Protein AF-A0A924NJG3-F1 (afdb_monomer)

Secondary structure (DSSP, 8-state):
-HHHHHHSPTT-HHHHHHHHHHHHHHHHHHHHHHHTTTTSSS-HHHHHHHHHHHHHHHHHH--TTS-S-HHHHHHHHHHHHHHHHHHHTT------HHHHHHHHHHHHHHHHHHHHHSSPPPHHHHHHHHT--HHHHHHHHHHT-S-------------S--------------

Radius of gyration: 24.08 Å; Cα contacts (8 Å, |Δi|>4): 112; chains: 1; bounding box: 68×38×59 Å

pLDDT: mean 77.52, std 19.98, range [31.94, 98.12]

Sequence (174 aa):
MFVELNDLPEGDPRRARLRDELVEIHLPLVEYLARRFRNRGEPLDDLVQVATVGLIKSVDRFDLERAVEFSTYATPTIVGEIKRHFRDKGWAIRVPRRLQELKLSLTKATSALTQKNGRTTTVAELAQHLGLTEEEILEAMESANPYSAVTLDAPDGGDDDSPAVADSLGMVDD

Mean predicted aligned error: 15.45 Å

Solvent-accessible surface area (backbone atoms only — not comparable to full-atom values): 10677 Å² total; per-residue (Å²): 102,73,68,56,53,67,74,48,62,91,86,45,76,62,48,58,55,53,50,51,52,55,48,59,74,45,43,64,59,30,48,58,58,32,60,78,54,52,90,70,87,55,60,60,70,59,38,30,53,41,16,43,54,18,43,51,56,30,68,78,64,64,57,80,87,51,92,63,58,66,68,71,66,25,48,64,45,18,54,45,37,42,55,46,51,44,48,74,72,69,46,66,80,69,67,53,66,70,53,51,55,46,44,54,48,47,55,53,50,46,54,53,44,24,69,73,66,76,42,88,66,52,64,66,58,50,11,65,75,71,76,50,51,52,66,58,50,50,49,41,61,54,67,74,65,77,74,84,70,74,80,85,76,69,78,81,85,66,78,85,92,80,82,81,85,84,72,90,87,84,82,81,88,133

Structure (mmCIF, N/CA/C/O backbone):
data_AF-A0A924NJG3-F1
#
_entry.id   AF-A0A924NJG3-F1
#
loop_
_atom_site.group_PDB
_atom_site.id
_atom_site.type_symbol
_atom_site.label_atom_id
_atom_site.label_alt_id
_atom_site.label_comp_id
_atom_site.label_asym_id
_atom_site.label_entity_id
_atom_site.label_seq_id
_atom_site.pdbx_PDB_ins_code
_atom_site.Cartn_x
_atom_site.Cartn_y
_atom_site.Cartn_z
_atom_site.occupancy
_atom_site.B_iso_or_equiv
_atom_site.auth_seq_id
_atom_site.auth_comp_id
_atom_site.auth_asym_id
_atom_site.auth_atom_id
_atom_site.pdbx_PDB_model_num
ATOM 1 N N . MET A 1 1 ? 20.554 -0.709 -11.276 1.00 84.25 1 MET A N 1
ATOM 2 C CA . MET A 1 1 ? 19.350 -1.428 -11.737 1.00 84.25 1 MET A CA 1
ATOM 3 C C . MET A 1 1 ? 18.351 -0.534 -12.455 1.00 84.25 1 MET A C 1
ATOM 5 O O . MET A 1 1 ? 18.252 -0.701 -13.653 1.00 84.25 1 MET A O 1
ATOM 9 N N . PHE A 1 2 ? 17.655 0.430 -11.826 1.00 88.50 2 PHE A N 1
ATOM 10 C CA . PHE A 1 2 ? 16.736 1.298 -12.598 1.00 88.50 2 PHE A CA 1
ATOM 11 C C . PHE A 1 2 ? 17.454 2.128 -13.675 1.00 88.50 2 PHE A C 1
ATOM 13 O O . PHE A 1 2 ? 16.998 2.150 -14.809 1.00 88.50 2 PHE A O 1
ATOM 20 N N . VAL A 1 3 ? 18.605 2.735 -13.347 1.00 87.69 3 VAL A N 1
ATOM 21 C CA . VAL A 1 3 ? 19.470 3.440 -14.325 1.00 87.69 3 VAL A CA 1
ATOM 22 C C . VAL A 1 3 ? 19.850 2.519 -15.482 1.00 87.69 3 VAL A C 1
ATOM 24 O O . VAL A 1 3 ? 19.615 2.830 -16.639 1.00 87.69 3 VAL A O 1
ATOM 27 N N . GLU A 1 4 ? 20.329 1.322 -15.153 1.00 87.31 4 GLU A N 1
ATOM 28 C CA . GLU A 1 4 ? 20.706 0.313 -16.143 1.00 87.31 4 GLU A CA 1
ATOM 29 C C . GLU A 1 4 ? 19.524 -0.131 -17.018 1.00 87.31 4 GLU A C 1
ATOM 31 O O . GLU A 1 4 ? 19.670 -0.254 -18.228 1.00 87.31 4 GLU A O 1
ATOM 36 N N . LEU A 1 5 ? 18.334 -0.319 -16.439 1.00 86.75 5 LEU A N 1
ATOM 37 C CA . LEU A 1 5 ? 17.121 -0.640 -17.189 1.00 86.75 5 LEU A CA 1
ATOM 38 C C . LEU A 1 5 ? 16.735 0.493 -18.151 1.00 86.75 5 LEU A C 1
ATOM 40 O O . LEU A 1 5 ? 16.259 0.215 -19.250 1.00 86.75 5 LEU A O 1
ATOM 44 N N . ASN A 1 6 ? 16.935 1.751 -17.755 1.00 86.81 6 ASN A N 1
ATOM 45 C CA . ASN A 1 6 ? 16.656 2.919 -18.587 1.00 86.81 6 ASN A CA 1
ATOM 46 C C . ASN A 1 6 ? 17.631 3.042 -19.770 1.00 86.81 6 ASN A C 1
ATOM 48 O O . ASN A 1 6 ? 17.206 3.358 -20.877 1.00 86.81 6 ASN A O 1
ATOM 52 N N . ASP A 1 7 ? 18.906 2.725 -19.554 1.00 88.94 7 ASP A N 1
ATOM 53 C CA . ASP A 1 7 ? 19.965 2.876 -20.560 1.00 88.94 7 ASP A CA 1
ATOM 54 C C . ASP A 1 7 ? 19.974 1.756 -21.620 1.00 88.94 7 ASP A C 1
ATOM 56 O O . ASP A 1 7 ? 20.637 1.868 -22.656 1.00 88.94 7 ASP A O 1
ATOM 60 N N . LEU A 1 8 ? 19.252 0.656 -21.387 1.00 88.75 8 LEU A N 1
ATOM 61 C CA . LEU A 1 8 ? 19.169 -0.453 -22.337 1.00 88.75 8 LEU A CA 1
ATOM 62 C C . LEU A 1 8 ? 18.247 -0.132 -23.529 1.00 88.75 8 LEU A C 1
ATOM 64 O O . LEU A 1 8 ? 17.144 0.370 -23.323 1.00 88.75 8 LEU A O 1
ATOM 68 N N . PRO A 1 9 ? 18.601 -0.515 -24.770 1.00 88.50 9 PRO A N 1
ATOM 69 C CA . PRO A 1 9 ? 17.723 -0.349 -25.928 1.00 88.50 9 PRO A CA 1
ATOM 70 C C . PRO A 1 9 ? 16.395 -1.098 -25.782 1.00 88.50 9 PRO A C 1
ATOM 72 O O . PRO A 1 9 ? 16.342 -2.193 -25.214 1.00 88.50 9 PRO A O 1
ATOM 75 N N . GLU A 1 10 ? 15.325 -0.546 -26.352 1.00 83.12 10 GLU A N 1
ATOM 76 C CA . GLU A 1 10 ? 14.038 -1.235 -26.440 1.00 83.12 10 GLU A CA 1
ATOM 77 C C . GLU A 1 10 ? 14.204 -2.586 -27.169 1.00 83.12 10 GLU A C 1
ATOM 79 O O . GLU A 1 10 ? 14.823 -2.664 -28.229 1.00 83.12 10 GLU A O 1
ATOM 84 N N . GLY A 1 11 ? 13.711 -3.674 -26.565 1.00 85.44 11 GLY A N 1
ATOM 85 C CA . GLY A 1 11 ? 13.869 -5.041 -27.082 1.00 85.44 11 GLY A CA 1
ATOM 86 C C . GLY A 1 11 ? 15.125 -5.802 -26.627 1.00 85.44 11 GLY A C 1
ATOM 87 O O . GLY A 1 11 ? 15.249 -6.984 -26.950 1.00 85.44 11 GLY A O 1
ATOM 88 N N . ASP A 1 12 ? 16.037 -5.195 -25.854 1.00 91.00 12 ASP A N 1
ATOM 89 C CA . ASP A 1 12 ? 17.183 -5.927 -25.292 1.00 91.00 12 ASP A CA 1
ATOM 90 C C . ASP A 1 12 ? 16.701 -7.014 -24.299 1.00 91.00 12 ASP A C 1
ATOM 92 O O . ASP A 1 12 ? 15.987 -6.699 -23.339 1.00 91.00 12 ASP A O 1
ATOM 96 N N . PRO A 1 13 ? 17.095 -8.293 -24.472 1.00 89.31 13 PRO A N 1
ATOM 97 C CA . PRO A 1 13 ? 16.645 -9.394 -23.615 1.00 89.31 13 PRO A CA 1
ATOM 98 C C . PRO A 1 13 ? 17.054 -9.239 -22.142 1.00 89.31 13 PRO A C 1
ATOM 100 O O . PRO A 1 13 ? 16.450 -9.858 -21.264 1.00 89.31 13 PRO A O 1
ATOM 103 N N . ARG A 1 14 ? 18.060 -8.409 -21.838 1.00 90.69 14 ARG A N 1
ATOM 104 C CA . ARG A 1 14 ? 18.469 -8.088 -20.463 1.00 90.69 14 ARG A CA 1
ATOM 105 C C . ARG A 1 14 ? 17.445 -7.221 -19.738 1.00 90.69 14 ARG A C 1
ATOM 107 O O . ARG A 1 14 ? 17.366 -7.316 -18.517 1.00 90.69 14 ARG A O 1
ATOM 114 N N . ARG A 1 15 ? 16.622 -6.444 -20.459 1.00 91.25 15 ARG A N 1
ATOM 115 C CA . ARG A 1 15 ? 15.563 -5.618 -19.850 1.00 91.25 15 ARG A CA 1
ATOM 116 C C . ARG A 1 15 ? 14.567 -6.470 -19.079 1.00 91.25 15 ARG A C 1
ATOM 118 O O . ARG A 1 15 ? 14.219 -6.116 -17.961 1.00 91.25 15 ARG A O 1
ATOM 125 N N . ALA A 1 16 ? 14.156 -7.604 -19.651 1.00 90.25 16 ALA A N 1
ATOM 126 C CA . ALA A 1 16 ? 13.236 -8.527 -18.991 1.00 90.25 16 ALA A CA 1
ATOM 127 C C . ALA A 1 16 ? 13.826 -9.063 -17.677 1.00 90.25 16 ALA A C 1
ATOM 129 O O . ALA A 1 16 ? 13.182 -8.982 -16.640 1.00 90.25 16 ALA A O 1
ATOM 130 N N . ARG A 1 17 ? 15.091 -9.504 -17.697 1.00 92.88 17 ARG A N 1
ATOM 131 C CA . ARG A 1 17 ? 15.764 -10.023 -16.495 1.00 92.88 17 ARG A CA 1
ATOM 132 C C . ARG A 1 17 ? 15.915 -8.964 -15.403 1.00 92.88 17 ARG A C 1
ATOM 134 O O . ARG A 1 17 ? 15.586 -9.231 -14.257 1.00 92.88 17 ARG A O 1
ATOM 141 N N . LEU A 1 18 ? 16.373 -7.762 -15.761 1.00 93.88 18 LEU A N 1
ATOM 142 C CA . LEU A 1 18 ? 16.532 -6.660 -14.805 1.00 93.88 18 LEU A CA 1
ATOM 143 C C . LEU A 1 18 ? 15.198 -6.205 -14.221 1.00 93.88 18 LEU A C 1
ATOM 145 O O . LEU A 1 18 ? 15.127 -5.842 -13.050 1.00 93.88 18 LEU A O 1
ATOM 149 N N . ARG A 1 19 ? 14.141 -6.209 -15.035 1.00 93.69 19 ARG A N 1
ATOM 150 C CA . ARG A 1 19 ? 12.783 -5.921 -14.585 1.00 93.69 19 ARG A CA 1
ATOM 151 C C . ARG A 1 19 ? 12.314 -6.953 -13.564 1.00 93.69 19 ARG A C 1
ATOM 153 O O . ARG A 1 19 ? 11.791 -6.555 -12.529 1.00 93.69 19 ARG A O 1
ATOM 160 N N . ASP A 1 20 ? 12.504 -8.238 -13.841 1.00 93.81 20 ASP A N 1
ATOM 161 C CA . ASP A 1 20 ? 12.094 -9.308 -12.929 1.00 93.81 20 ASP A CA 1
ATOM 162 C C . ASP A 1 20 ? 12.864 -9.220 -11.601 1.00 93.81 20 ASP A C 1
ATOM 164 O O . ASP A 1 20 ? 12.256 -9.250 -10.535 1.00 93.81 20 ASP A O 1
ATOM 168 N N . GLU A 1 21 ? 14.171 -8.958 -11.649 1.00 95.50 21 GLU A N 1
ATOM 169 C CA . GLU A 1 21 ? 14.996 -8.756 -10.452 1.00 95.50 21 GLU A CA 1
ATOM 170 C C . GLU A 1 21 ? 14.572 -7.502 -9.659 1.00 95.50 21 GLU A C 1
ATOM 172 O O . GLU A 1 21 ? 14.473 -7.529 -8.432 1.00 95.50 21 GLU A O 1
ATOM 177 N N . LEU A 1 22 ? 14.231 -6.401 -10.342 1.00 94.88 22 LEU A N 1
ATOM 178 C CA . LEU A 1 22 ? 13.667 -5.208 -9.699 1.00 94.88 22 LEU A CA 1
ATOM 179 C C . LEU A 1 22 ? 12.331 -5.496 -9.011 1.00 94.88 22 LEU A C 1
ATOM 181 O O . LEU A 1 22 ? 12.077 -4.947 -7.937 1.00 94.88 22 LEU A O 1
ATOM 185 N N . VAL A 1 23 ? 11.481 -6.332 -9.608 1.00 95.38 23 VAL A N 1
ATOM 186 C CA . VAL A 1 23 ? 10.228 -6.769 -8.984 1.00 95.38 23 VAL A CA 1
ATOM 187 C C . VAL A 1 23 ? 10.530 -7.601 -7.740 1.00 95.38 23 VAL A C 1
ATOM 189 O O . VAL A 1 23 ? 9.998 -7.289 -6.676 1.00 95.38 23 VAL A O 1
ATOM 192 N N . GLU A 1 24 ? 11.417 -8.592 -7.831 1.00 95.88 24 GLU A N 1
ATOM 193 C CA . GLU A 1 24 ? 11.796 -9.456 -6.704 1.00 95.88 24 GLU A CA 1
ATOM 194 C C . GLU A 1 24 ? 12.337 -8.660 -5.510 1.00 95.88 24 GLU A C 1
ATOM 196 O O . GLU A 1 24 ? 11.876 -8.848 -4.382 1.00 95.88 24 GLU A O 1
ATOM 201 N N . ILE A 1 25 ? 13.235 -7.700 -5.756 1.00 96.69 25 ILE A N 1
ATOM 202 C CA . ILE A 1 25 ? 13.813 -6.830 -4.716 1.00 96.69 25 ILE A CA 1
ATOM 203 C C . ILE A 1 25 ? 12.733 -6.047 -3.956 1.00 96.69 25 ILE A C 1
ATOM 205 O O . ILE A 1 25 ? 12.885 -5.772 -2.765 1.00 96.69 25 ILE A O 1
ATOM 209 N N . HIS A 1 26 ? 11.633 -5.693 -4.622 1.00 96.19 26 HIS A N 1
ATOM 210 C CA . HIS A 1 26 ? 10.567 -4.877 -4.043 1.00 96.19 26 HIS A CA 1
ATOM 211 C C . HIS A 1 26 ? 9.346 -5.686 -3.577 1.00 96.19 26 HIS A C 1
ATOM 213 O O . HIS A 1 26 ? 8.399 -5.093 -3.051 1.00 96.19 26 HIS A O 1
ATOM 219 N N . LEU A 1 27 ? 9.360 -7.021 -3.669 1.00 96.19 27 LEU A N 1
ATOM 220 C CA . LEU A 1 27 ? 8.307 -7.871 -3.093 1.00 96.19 27 LEU A CA 1
ATOM 221 C C . LEU A 1 27 ? 8.066 -7.625 -1.588 1.00 96.19 27 LEU A C 1
ATOM 223 O O . LEU A 1 27 ? 6.901 -7.576 -1.187 1.00 96.19 27 LEU A O 1
ATOM 227 N N . PRO A 1 28 ? 9.081 -7.363 -0.739 1.00 97.44 28 PRO A N 1
ATOM 228 C CA . PRO A 1 28 ? 8.831 -7.045 0.669 1.00 97.44 28 PRO A CA 1
ATOM 229 C C . PRO A 1 28 ? 7.958 -5.796 0.881 1.00 97.44 28 PRO A C 1
ATOM 231 O O . PRO A 1 28 ? 7.154 -5.757 1.815 1.00 97.44 28 PRO A O 1
ATOM 234 N N . LEU A 1 29 ? 8.062 -4.785 0.004 1.00 94.38 29 LEU A N 1
ATOM 235 C CA . LEU A 1 29 ? 7.192 -3.602 0.038 1.00 94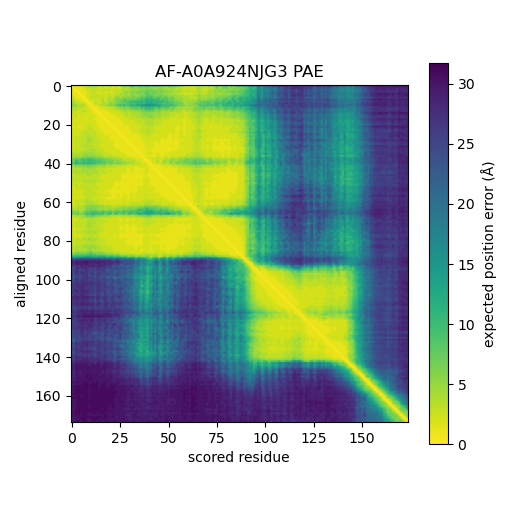.38 29 LEU A CA 1
ATOM 236 C C . LEU A 1 29 ? 5.739 -3.987 -0.266 1.00 94.38 29 LEU A C 1
ATOM 238 O O . LEU A 1 29 ? 4.817 -3.506 0.393 1.00 94.38 29 LEU A O 1
ATOM 242 N N . VAL A 1 30 ? 5.537 -4.874 -1.239 1.00 97.38 30 VAL A N 1
ATOM 243 C CA . VAL A 1 30 ? 4.218 -5.402 -1.606 1.00 97.38 30 VAL A CA 1
ATOM 244 C C . VAL A 1 30 ? 3.588 -6.135 -0.428 1.00 97.38 30 VAL A C 1
ATOM 246 O O . VAL A 1 30 ? 2.456 -5.823 -0.055 1.00 97.38 30 VAL A O 1
ATOM 249 N N . GLU A 1 31 ? 4.320 -7.054 0.202 1.00 96.62 31 GLU A N 1
ATOM 250 C CA . GLU A 1 31 ? 3.838 -7.776 1.382 1.00 96.62 31 GLU A CA 1
ATOM 251 C C . GLU A 1 31 ? 3.480 -6.827 2.526 1.00 96.62 31 GLU A C 1
ATOM 253 O O . GLU A 1 31 ? 2.433 -6.971 3.161 1.00 96.62 31 GLU A O 1
ATOM 258 N N . TYR A 1 32 ? 4.341 -5.842 2.790 1.00 94.50 32 TYR A N 1
ATOM 259 C CA . TYR A 1 32 ? 4.115 -4.838 3.821 1.00 94.50 32 TYR A CA 1
ATOM 260 C C . TYR A 1 32 ? 2.818 -4.057 3.579 1.00 94.50 32 TYR A C 1
ATOM 262 O O . TYR A 1 32 ? 2.002 -3.913 4.493 1.00 94.50 32 TYR A O 1
ATOM 270 N N . LEU A 1 33 ? 2.589 -3.597 2.347 1.00 89.62 33 LEU A N 1
ATOM 271 C CA . LEU A 1 33 ? 1.385 -2.850 1.989 1.00 89.62 33 LEU A CA 1
ATOM 272 C C . LEU A 1 33 ? 0.135 -3.738 2.013 1.00 89.62 33 LEU A C 1
ATOM 274 O O . LEU A 1 33 ? -0.881 -3.323 2.568 1.00 89.62 33 LEU A O 1
ATOM 278 N N . ALA A 1 34 ? 0.202 -4.966 1.491 1.00 92.62 34 ALA A N 1
ATOM 279 C CA . ALA A 1 34 ? -0.914 -5.914 1.495 1.00 92.62 34 ALA A CA 1
ATOM 280 C C . ALA A 1 34 ? -1.342 -6.312 2.919 1.00 92.62 34 ALA A C 1
ATOM 282 O O . ALA A 1 34 ? -2.538 -6.415 3.204 1.00 92.62 34 ALA A O 1
ATOM 283 N N . ARG A 1 35 ? -0.391 -6.452 3.857 1.00 89.81 35 ARG A N 1
ATOM 284 C CA . ARG A 1 35 ? -0.678 -6.792 5.265 1.00 89.81 35 ARG A CA 1
ATOM 285 C C . ARG A 1 35 ? -1.603 -5.791 5.965 1.00 89.81 35 ARG A C 1
ATOM 287 O O . ARG A 1 35 ? -2.354 -6.209 6.848 1.00 89.81 35 ARG A O 1
ATOM 294 N N . ARG A 1 36 ? -1.604 -4.519 5.544 1.00 84.88 36 ARG A N 1
ATOM 295 C CA . ARG A 1 36 ? -2.503 -3.458 6.050 1.00 84.88 36 ARG A CA 1
ATOM 296 C C . ARG A 1 36 ? -3.969 -3.634 5.628 1.00 84.88 36 ARG A C 1
ATOM 298 O O . ARG A 1 36 ? -4.844 -2.914 6.100 1.00 84.88 36 ARG A O 1
ATOM 305 N N . PHE A 1 37 ? -4.245 -4.559 4.709 1.00 82.69 37 PHE A N 1
ATOM 306 C CA . PHE A 1 37 ? -5.585 -4.866 4.203 1.00 82.69 37 PHE A CA 1
ATOM 307 C C . PHE A 1 37 ? -6.081 -6.251 4.643 1.00 82.69 37 PHE A C 1
ATOM 309 O O . PHE A 1 37 ? -7.135 -6.694 4.185 1.00 82.69 37 PHE A O 1
ATOM 316 N N . ARG A 1 38 ? -5.357 -6.932 5.546 1.00 79.06 38 ARG A N 1
ATOM 317 C CA . ARG A 1 38 ? -5.780 -8.223 6.113 1.00 79.06 38 ARG A CA 1
ATOM 318 C C . ARG A 1 38 ? -7.126 -8.113 6.821 1.00 79.06 38 ARG A C 1
ATOM 320 O O . ARG A 1 38 ? -7.535 -7.042 7.256 1.00 79.06 38 ARG A O 1
ATOM 327 N N . ASN A 1 39 ? -7.800 -9.254 6.966 1.00 74.00 39 ASN A N 1
ATOM 328 C CA . ASN A 1 39 ? -9.085 -9.374 7.664 1.00 74.00 39 ASN A CA 1
ATOM 329 C C . ASN A 1 39 ? -10.230 -8.550 7.038 1.00 74.00 39 ASN A C 1
ATOM 331 O O . ASN A 1 39 ? -11.232 -8.283 7.698 1.00 74.00 39 ASN A O 1
ATOM 335 N N . ARG A 1 40 ? -10.113 -8.171 5.757 1.00 74.19 40 ARG A N 1
ATOM 336 C CA . ARG A 1 40 ? -11.150 -7.443 4.998 1.00 74.19 40 ARG A CA 1
ATOM 337 C C . ARG A 1 40 ? -11.948 -8.334 4.040 1.00 74.19 40 ARG A C 1
ATOM 339 O O . ARG A 1 40 ? -12.556 -7.832 3.106 1.00 74.19 40 ARG A O 1
ATOM 346 N N . GLY A 1 41 ? -11.953 -9.644 4.292 1.00 72.06 41 GLY A N 1
ATOM 347 C CA . GLY A 1 41 ? -12.712 -10.629 3.511 1.00 72.06 41 GLY A CA 1
ATOM 348 C C . GLY A 1 41 ? -11.953 -11.259 2.341 1.00 72.06 41 GLY A C 1
ATOM 349 O O . GLY A 1 41 ? -12.513 -12.119 1.675 1.00 72.06 41 GLY A O 1
ATOM 350 N N . GLU A 1 42 ? -10.689 -10.886 2.128 1.00 83.44 42 GLU A N 1
ATOM 351 C CA . GLU A 1 42 ? -9.825 -11.436 1.078 1.00 83.44 42 GLU A CA 1
ATOM 352 C C . GLU A 1 42 ? -8.581 -12.101 1.706 1.00 83.44 42 GLU A C 1
ATOM 354 O O . GLU A 1 42 ? -8.013 -11.535 2.655 1.00 83.44 42 GLU A O 1
ATOM 359 N N . PRO A 1 43 ? -8.148 -13.282 1.224 1.00 89.25 43 PRO A N 1
ATOM 360 C CA . PRO A 1 43 ? -6.900 -13.911 1.649 1.00 89.25 43 PRO A CA 1
ATOM 361 C C . PRO A 1 43 ? -5.686 -13.005 1.416 1.00 89.25 43 PRO A C 1
ATOM 363 O O . PRO A 1 43 ? -5.606 -12.287 0.421 1.00 89.25 43 PRO A O 1
ATOM 366 N N . LEU A 1 44 ? -4.703 -13.052 2.322 1.00 90.69 44 LEU A N 1
ATOM 367 C CA . LEU A 1 44 ? -3.492 -12.233 2.185 1.00 90.69 44 LEU A CA 1
ATOM 368 C C . LEU A 1 44 ? -2.748 -12.531 0.878 1.00 90.69 44 LEU A C 1
ATOM 370 O O . LEU A 1 44 ? -2.286 -11.597 0.234 1.00 90.69 44 LEU A O 1
ATOM 374 N N . ASP A 1 45 ? -2.657 -13.799 0.483 1.00 95.69 45 ASP A N 1
ATOM 375 C CA . ASP A 1 45 ? -1.928 -14.206 -0.722 1.00 95.69 45 ASP A CA 1
ATOM 376 C C . ASP A 1 45 ? -2.558 -13.621 -1.995 1.00 95.69 45 ASP A C 1
ATOM 378 O O . ASP A 1 45 ? -1.845 -13.221 -2.916 1.00 95.69 45 ASP A O 1
ATOM 382 N N . ASP A 1 46 ? -3.885 -13.476 -2.019 1.00 94.12 46 ASP A N 1
ATOM 383 C CA . ASP A 1 46 ? -4.602 -12.833 -3.122 1.00 94.12 46 ASP A CA 1
ATOM 384 C C . ASP A 1 46 ? -4.348 -11.317 -3.132 1.00 94.12 46 ASP A C 1
ATOM 386 O O . ASP A 1 46 ? -4.087 -10.722 -4.181 1.00 94.12 46 ASP A O 1
ATOM 390 N N . LEU A 1 47 ? -4.320 -10.682 -1.954 1.00 94.25 47 LEU A N 1
ATOM 391 C CA . LEU A 1 47 ? -3.953 -9.268 -1.825 1.00 94.25 47 LEU A CA 1
ATOM 392 C C . LEU A 1 47 ? -2.511 -9.003 -2.261 1.00 94.25 47 LEU A C 1
ATOM 394 O O . LEU A 1 47 ? -2.255 -7.995 -2.919 1.00 94.25 47 LEU A O 1
ATOM 398 N N . VAL A 1 48 ? -1.581 -9.899 -1.922 1.00 97.69 48 VAL A N 1
ATOM 399 C CA . VAL A 1 48 ? -0.186 -9.830 -2.369 1.00 97.69 48 VAL A CA 1
ATOM 400 C C . VAL A 1 48 ? -0.126 -9.928 -3.888 1.00 97.69 48 VAL A C 1
ATOM 402 O O . VAL A 1 48 ? 0.510 -9.083 -4.506 1.00 97.69 48 VAL A O 1
ATOM 405 N N . GLN A 1 49 ? -0.842 -10.863 -4.516 1.00 96.94 49 GLN A N 1
ATOM 406 C CA . GLN A 1 49 ? -0.875 -10.975 -5.979 1.00 96.94 49 GLN A CA 1
ATOM 407 C C . GLN A 1 49 ? -1.383 -9.694 -6.653 1.00 96.94 49 GLN A C 1
ATOM 409 O O . GLN A 1 49 ? -0.756 -9.189 -7.587 1.00 96.94 49 GLN A O 1
ATOM 414 N N . VAL A 1 50 ? -2.479 -9.118 -6.158 1.00 96.31 50 VAL A N 1
ATOM 415 C CA . VAL A 1 50 ? -3.016 -7.852 -6.683 1.00 96.31 50 VAL A CA 1
ATOM 416 C C . VAL A 1 50 ? -2.026 -6.705 -6.491 1.00 96.31 50 VAL A C 1
ATOM 418 O O . VAL A 1 50 ? -1.807 -5.900 -7.396 1.00 96.31 50 VAL A O 1
ATOM 421 N N . ALA A 1 51 ? -1.408 -6.624 -5.318 1.00 97.31 51 ALA A N 1
ATOM 422 C CA . ALA A 1 51 ? -0.420 -5.608 -5.001 1.00 97.31 51 ALA A CA 1
ATOM 423 C C . ALA A 1 51 ? 0.838 -5.744 -5.887 1.00 97.31 51 ALA A C 1
ATOM 425 O O . ALA A 1 51 ? 1.362 -4.733 -6.365 1.00 97.31 51 ALA A O 1
ATOM 426 N N . THR A 1 52 ? 1.259 -6.973 -6.204 1.00 98.12 52 THR A N 1
ATOM 427 C CA . THR A 1 52 ? 2.350 -7.273 -7.144 1.00 98.12 52 THR A CA 1
ATOM 428 C C . THR A 1 52 ? 2.052 -6.745 -8.545 1.00 98.12 52 THR A C 1
ATOM 430 O O . THR A 1 52 ? 2.946 -6.198 -9.186 1.00 98.12 52 THR A O 1
ATOM 433 N N . VAL A 1 53 ? 0.800 -6.796 -9.018 1.00 97.81 53 VAL A N 1
ATOM 434 C CA . VAL A 1 53 ? 0.417 -6.159 -10.297 1.00 97.81 53 VAL A CA 1
ATOM 435 C C . VAL A 1 53 ? 0.700 -4.652 -10.270 1.00 97.81 53 VAL A C 1
ATOM 437 O O . VAL A 1 53 ? 1.172 -4.087 -11.259 1.00 97.81 53 VAL A O 1
ATOM 440 N N . GLY A 1 54 ? 0.452 -3.991 -9.139 1.00 97.38 54 GLY A N 1
ATOM 441 C CA . GLY A 1 54 ? 0.760 -2.571 -8.956 1.00 97.38 54 GLY A CA 1
ATOM 442 C C . GLY A 1 54 ? 2.253 -2.281 -8.927 1.00 97.38 54 GLY A C 1
ATOM 443 O O . GLY A 1 54 ? 2.694 -1.291 -9.514 1.00 97.38 54 GLY A O 1
ATOM 444 N N . LEU A 1 55 ? 3.035 -3.163 -8.304 1.00 98.12 55 LEU A N 1
ATOM 445 C CA . LEU A 1 55 ? 4.491 -3.076 -8.309 1.00 98.12 55 LEU A CA 1
ATOM 446 C C . LEU A 1 55 ? 5.032 -3.204 -9.733 1.00 98.12 55 LEU A C 1
ATOM 448 O O . LEU A 1 55 ? 5.784 -2.339 -10.169 1.00 98.12 55 LEU A O 1
ATOM 452 N N . ILE A 1 56 ? 4.596 -4.225 -10.470 1.00 96.88 56 ILE A N 1
ATOM 453 C CA . ILE A 1 56 ? 4.996 -4.465 -11.858 1.00 96.88 56 ILE A CA 1
ATOM 454 C C . ILE A 1 56 ? 4.725 -3.227 -12.723 1.00 96.88 56 ILE A C 1
ATOM 456 O O . ILE A 1 56 ? 5.630 -2.713 -13.376 1.00 96.88 56 ILE A O 1
ATOM 460 N N . LYS A 1 57 ? 3.502 -2.683 -12.659 1.00 95.75 57 LYS A N 1
ATOM 461 C CA . LYS A 1 57 ? 3.136 -1.447 -13.372 1.00 95.75 57 LYS A CA 1
ATOM 462 C C . LYS A 1 57 ? 4.011 -0.260 -12.978 1.00 95.75 57 LYS A C 1
ATOM 464 O O . LYS A 1 57 ? 4.239 0.619 -13.804 1.00 95.75 57 LYS A O 1
ATOM 469 N N . SER A 1 58 ? 4.442 -0.209 -11.720 1.00 96.12 58 SER A N 1
ATOM 470 C CA . SER A 1 58 ? 5.303 0.859 -11.219 1.00 96.12 58 SER A CA 1
ATOM 471 C C . SER A 1 58 ? 6.727 0.705 -11.739 1.00 96.12 58 SER A C 1
ATOM 473 O O . SER A 1 58 ? 7.286 1.695 -12.186 1.00 96.12 58 SER A O 1
ATOM 475 N N . VAL A 1 59 ? 7.291 -0.508 -11.753 1.00 95.06 59 VAL A N 1
ATOM 476 C CA . VAL A 1 59 ? 8.609 -0.785 -12.355 1.00 95.06 59 VAL A CA 1
ATOM 477 C C . VAL A 1 59 ? 8.609 -0.409 -13.837 1.00 95.06 59 VAL A C 1
ATOM 479 O O . VAL A 1 59 ? 9.525 0.267 -14.290 1.00 95.06 59 VAL A O 1
ATOM 482 N N . ASP A 1 60 ? 7.546 -0.764 -14.564 1.00 92.00 60 ASP A N 1
ATOM 483 C CA . ASP A 1 60 ? 7.416 -0.500 -16.004 1.00 92.00 60 ASP A CA 1
ATOM 484 C C . ASP A 1 60 ? 7.304 0.992 -16.359 1.00 92.00 60 ASP A C 1
ATOM 486 O O . ASP A 1 60 ? 7.558 1.376 -17.499 1.00 92.00 60 ASP A O 1
ATOM 490 N N . ARG A 1 61 ? 6.884 1.836 -15.411 1.00 91.62 61 ARG A N 1
ATOM 491 C CA . ARG A 1 61 ? 6.580 3.262 -15.639 1.00 91.62 61 ARG A CA 1
ATOM 492 C C . ARG A 1 61 ? 7.431 4.210 -14.806 1.00 91.62 61 ARG A C 1
ATOM 494 O O . ARG A 1 61 ? 7.192 5.420 -14.842 1.00 91.62 61 ARG A O 1
ATOM 501 N N . PHE A 1 62 ? 8.357 3.678 -14.015 1.00 93.00 62 PHE A N 1
ATOM 502 C CA . PHE A 1 62 ? 9.193 4.503 -13.167 1.00 93.00 62 PHE A CA 1
ATOM 503 C C . PHE A 1 62 ? 10.165 5.299 -14.026 1.00 93.00 62 PHE A C 1
ATOM 505 O O . PHE A 1 62 ? 10.901 4.749 -14.840 1.00 93.00 62 PHE A O 1
ATOM 512 N N . ASP A 1 63 ? 10.142 6.604 -13.810 1.00 87.94 63 ASP A N 1
ATOM 513 C CA . ASP A 1 63 ? 10.970 7.567 -14.508 1.00 87.94 63 ASP A CA 1
ATOM 514 C C . ASP A 1 63 ? 12.005 8.112 -13.524 1.00 87.94 63 ASP A C 1
ATOM 516 O O . ASP A 1 63 ? 11.647 8.685 -12.493 1.00 87.94 63 ASP A O 1
ATOM 520 N N . LEU A 1 64 ? 13.279 7.912 -13.851 1.00 86.12 64 LEU A N 1
ATOM 521 C CA . LEU A 1 64 ? 14.419 8.331 -13.037 1.00 86.12 64 LEU A CA 1
ATOM 522 C C . LEU A 1 64 ? 14.592 9.847 -12.972 1.00 86.12 64 LEU A C 1
ATOM 524 O O . LEU A 1 64 ? 15.243 10.337 -12.050 1.00 86.12 64 LEU A O 1
ATOM 528 N N . GLU A 1 65 ? 14.017 10.594 -13.915 1.00 86.81 65 GLU A N 1
ATOM 529 C CA . GLU A 1 65 ? 14.032 12.057 -13.877 1.00 86.81 65 GLU A CA 1
ATOM 530 C C . GLU A 1 65 ? 13.144 12.596 -12.749 1.00 86.81 65 GLU A C 1
ATOM 532 O O . GLU A 1 65 ? 13.326 13.721 -12.270 1.00 86.81 65 GLU A O 1
ATOM 537 N N . ARG A 1 66 ? 12.209 11.778 -12.247 1.00 75.00 66 ARG A N 1
ATOM 538 C CA . ARG A 1 66 ? 11.476 12.083 -11.021 1.00 75.00 66 ARG A CA 1
ATOM 539 C C . ARG A 1 66 ? 12.429 11.877 -9.850 1.00 75.00 66 ARG A C 1
ATOM 541 O O . ARG A 1 66 ? 12.698 10.750 -9.460 1.00 75.00 66 ARG A O 1
ATOM 548 N N . ALA A 1 67 ? 12.903 12.975 -9.264 1.00 80.38 67 ALA A N 1
ATOM 549 C CA . ALA A 1 67 ? 13.797 13.002 -8.100 1.00 80.38 67 ALA A CA 1
ATOM 550 C C . ALA A 1 67 ? 13.130 12.506 -6.790 1.00 80.38 67 ALA A C 1
ATOM 552 O O . ALA A 1 67 ? 13.157 13.184 -5.764 1.00 80.38 67 ALA A O 1
ATOM 553 N N . VAL A 1 68 ? 12.486 11.339 -6.826 1.00 90.31 68 VAL A N 1
ATOM 554 C CA . VAL A 1 68 ? 11.808 10.675 -5.710 1.00 90.31 68 VAL A CA 1
ATOM 555 C C . VAL A 1 68 ? 12.228 9.212 -5.648 1.00 90.31 68 VAL A C 1
ATOM 557 O O . VAL A 1 68 ? 12.545 8.591 -6.661 1.00 90.31 68 VAL A O 1
ATOM 560 N N . GLU A 1 69 ? 12.195 8.634 -4.452 1.00 89.81 69 GLU A N 1
ATOM 561 C CA . GLU A 1 69 ? 12.452 7.205 -4.295 1.00 89.81 69 GLU A CA 1
ATOM 562 C C . GLU A 1 69 ? 11.368 6.361 -4.982 1.00 89.81 69 GLU A C 1
ATOM 564 O O . GLU A 1 69 ? 10.179 6.699 -4.961 1.00 89.81 69 GLU A O 1
ATOM 569 N N . PHE A 1 70 ? 11.763 5.210 -5.532 1.00 92.56 70 PHE A N 1
ATOM 570 C CA . PHE A 1 70 ? 10.833 4.285 -6.185 1.00 92.56 70 PHE A CA 1
ATOM 571 C C . PHE A 1 70 ? 9.700 3.833 -5.253 1.00 92.56 70 PHE A C 1
ATOM 573 O O . PHE A 1 70 ? 8.547 3.780 -5.667 1.00 92.56 70 PHE A O 1
ATOM 580 N N . SER A 1 71 ? 10.001 3.570 -3.979 1.00 90.56 71 SER A N 1
ATOM 581 C CA . SER A 1 71 ? 9.014 3.221 -2.947 1.00 90.56 71 SER A CA 1
ATOM 582 C C . SER A 1 71 ? 7.913 4.282 -2.821 1.00 90.56 71 SER A C 1
ATOM 584 O O . SER A 1 71 ? 6.723 3.952 -2.786 1.00 90.56 71 SER A O 1
ATOM 586 N N . THR A 1 72 ? 8.301 5.560 -2.823 1.00 89.25 72 THR A N 1
ATOM 587 C CA . THR A 1 72 ? 7.395 6.713 -2.762 1.00 89.25 72 THR A CA 1
ATOM 588 C C . THR A 1 72 ? 6.516 6.782 -4.008 1.00 89.25 72 THR A C 1
ATOM 590 O O . THR A 1 72 ? 5.312 7.013 -3.904 1.00 89.25 72 THR A O 1
ATOM 593 N N . TYR A 1 73 ? 7.089 6.520 -5.184 1.00 93.44 73 TYR A N 1
ATOM 594 C CA . TYR A 1 73 ? 6.357 6.487 -6.450 1.00 93.44 73 TYR A CA 1
ATOM 595 C C . TYR A 1 73 ? 5.395 5.290 -6.568 1.00 93.44 73 TYR A C 1
ATOM 597 O O . TYR A 1 73 ? 4.261 5.443 -7.021 1.00 93.44 73 TYR A O 1
ATOM 605 N N . ALA A 1 74 ? 5.829 4.096 -6.163 1.00 93.19 74 ALA A N 1
ATOM 606 C CA . ALA A 1 74 ? 5.099 2.848 -6.366 1.00 93.19 74 ALA A CA 1
ATOM 607 C C . ALA A 1 74 ? 3.949 2.661 -5.366 1.00 93.19 74 ALA A C 1
ATOM 609 O O . ALA A 1 74 ? 2.924 2.063 -5.701 1.00 93.19 74 ALA A O 1
ATOM 610 N N . THR A 1 75 ? 4.089 3.189 -4.145 1.00 93.31 75 THR A N 1
ATOM 611 C CA . THR A 1 75 ? 3.117 2.986 -3.059 1.00 93.31 75 THR A CA 1
ATOM 612 C C . THR A 1 75 ? 1.682 3.383 -3.445 1.00 93.31 75 THR A C 1
ATOM 614 O O . THR A 1 75 ? 0.785 2.553 -3.263 1.00 93.31 75 THR A O 1
ATOM 617 N N . PRO A 1 76 ? 1.409 4.576 -4.020 1.00 87.75 76 PRO A N 1
ATOM 618 C CA . PRO A 1 76 ? 0.058 4.945 -4.448 1.00 87.75 76 PRO A CA 1
ATOM 619 C C . PRO A 1 76 ? -0.539 3.984 -5.483 1.00 87.75 76 PRO A C 1
ATOM 621 O O . PRO A 1 76 ? -1.723 3.655 -5.400 1.00 87.75 76 PRO A O 1
ATOM 624 N N . THR A 1 77 ? 0.274 3.500 -6.426 1.00 95.19 77 THR A N 1
ATOM 625 C CA . THR A 1 77 ? -0.154 2.548 -7.461 1.00 95.19 77 THR A CA 1
ATOM 626 C C . THR A 1 77 ? -0.504 1.197 -6.847 1.00 95.19 77 THR A C 1
ATOM 628 O O . THR A 1 77 ? -1.594 0.685 -7.087 1.00 95.19 77 THR A O 1
ATOM 631 N N . ILE A 1 78 ? 0.374 0.648 -6.003 1.00 95.62 78 ILE A N 1
ATOM 632 C CA . ILE A 1 78 ? 0.164 -0.636 -5.318 1.00 95.62 78 ILE A CA 1
ATOM 633 C C . ILE A 1 78 ? -1.113 -0.593 -4.471 1.00 95.62 78 ILE A C 1
ATOM 635 O O . ILE A 1 78 ? -1.995 -1.440 -4.614 1.00 95.62 78 ILE A O 1
ATOM 639 N N . VAL A 1 79 ? -1.259 0.436 -3.632 1.00 90.88 79 VAL A N 1
ATOM 640 C CA . VAL A 1 79 ? -2.455 0.627 -2.800 1.00 90.88 79 VAL A CA 1
ATOM 641 C C . VAL A 1 79 ? -3.707 0.817 -3.663 1.00 90.88 79 VAL A C 1
ATOM 643 O O . VAL A 1 79 ? -4.781 0.322 -3.315 1.00 90.88 79 VAL A O 1
ATOM 646 N N . GLY A 1 80 ? -3.585 1.517 -4.791 1.00 85.38 80 GLY A N 1
ATOM 647 C CA . GLY A 1 80 ? -4.664 1.712 -5.755 1.00 85.38 80 GLY A CA 1
ATOM 648 C C . GLY A 1 80 ? -5.172 0.403 -6.360 1.00 85.38 80 GLY A C 1
ATOM 649 O O . GLY A 1 80 ? -6.386 0.219 -6.449 1.00 85.38 80 GLY A O 1
ATOM 650 N N . GLU A 1 81 ? -4.280 -0.523 -6.721 1.00 95.19 81 GLU A N 1
ATOM 651 C CA . GLU A 1 81 ? -4.658 -1.848 -7.235 1.00 95.19 81 GLU A CA 1
ATOM 652 C C . GLU A 1 81 ? -5.422 -2.662 -6.186 1.00 95.19 81 GLU A C 1
ATOM 654 O O . GLU A 1 81 ? -6.490 -3.189 -6.495 1.00 95.19 81 GLU A O 1
ATOM 659 N N . ILE A 1 82 ? -4.944 -2.690 -4.936 1.00 90.88 82 ILE A N 1
ATOM 660 C CA . ILE A 1 82 ? -5.628 -3.378 -3.828 1.00 90.88 82 ILE A CA 1
ATOM 661 C C . ILE A 1 82 ? -7.032 -2.793 -3.624 1.00 90.88 82 ILE A C 1
ATOM 663 O O . ILE A 1 82 ? -8.023 -3.520 -3.558 1.00 90.88 82 ILE A O 1
ATOM 667 N N . LYS A 1 83 ? -7.147 -1.460 -3.566 1.00 84.81 83 LYS A N 1
ATOM 668 C CA . LYS A 1 83 ? -8.440 -0.775 -3.409 1.00 84.81 83 LYS A CA 1
ATOM 669 C C . LYS A 1 83 ? -9.386 -1.051 -4.577 1.00 84.81 83 LYS A C 1
ATOM 671 O O . LYS A 1 83 ? -10.583 -1.225 -4.356 1.00 84.81 83 LYS A O 1
ATOM 676 N N . ARG A 1 84 ? -8.870 -1.081 -5.809 1.00 86.00 84 ARG A N 1
ATOM 677 C CA . ARG A 1 84 ? -9.670 -1.407 -6.994 1.00 86.00 84 ARG A CA 1
ATOM 678 C C . ARG A 1 84 ? -10.158 -2.853 -6.941 1.00 86.00 84 ARG A C 1
ATOM 680 O O . ARG A 1 84 ? -11.329 -3.079 -7.195 1.00 86.00 84 ARG A O 1
ATOM 687 N N . HIS A 1 85 ? -9.319 -3.799 -6.526 1.00 89.06 85 HIS A N 1
ATOM 688 C CA . HIS A 1 85 ? -9.721 -5.198 -6.374 1.00 89.06 85 HIS A CA 1
ATOM 689 C C . HIS A 1 85 ? -10.912 -5.377 -5.426 1.00 89.06 85 HIS A C 1
ATOM 691 O O . HIS A 1 85 ? -11.876 -6.053 -5.779 1.00 89.06 85 HIS A O 1
ATOM 697 N N . PHE A 1 86 ? -10.897 -4.708 -4.268 1.00 82.06 86 PHE A N 1
ATOM 698 C CA . PHE A 1 86 ? -12.049 -4.708 -3.361 1.00 82.06 86 PHE A CA 1
ATOM 699 C C . PHE A 1 86 ? -13.310 -4.112 -4.003 1.00 82.06 86 PHE A C 1
ATOM 701 O O . PHE A 1 86 ? -14.403 -4.640 -3.813 1.00 82.06 86 PHE A O 1
ATOM 708 N N . ARG A 1 87 ? -13.165 -3.036 -4.789 1.00 78.00 87 ARG A N 1
ATOM 709 C CA . ARG A 1 87 ? -14.280 -2.396 -5.503 1.00 78.00 87 ARG A CA 1
ATOM 710 C C . ARG A 1 87 ? -14.888 -3.319 -6.563 1.00 78.00 87 ARG A C 1
ATOM 712 O O . ARG A 1 87 ? -16.106 -3.459 -6.611 1.00 78.00 87 ARG A O 1
ATOM 719 N N . ASP A 1 88 ? -14.048 -3.936 -7.389 1.00 80.44 88 ASP A N 1
ATOM 720 C CA . ASP A 1 88 ? -14.467 -4.732 -8.548 1.00 80.44 88 ASP A CA 1
ATOM 721 C C . ASP A 1 88 ? -15.129 -6.056 -8.127 1.00 80.44 88 ASP A C 1
ATOM 723 O O . ASP A 1 88 ? -16.041 -6.532 -8.798 1.00 80.44 88 ASP A O 1
ATOM 727 N N . LYS A 1 89 ? -14.738 -6.629 -6.979 1.00 74.69 89 LYS A N 1
ATOM 728 C CA . LYS A 1 89 ? -15.357 -7.840 -6.411 1.00 74.69 89 LYS A CA 1
ATOM 729 C C . LYS A 1 89 ? -16.733 -7.616 -5.757 1.00 74.69 89 LYS A C 1
ATOM 731 O O . LYS A 1 89 ? -17.281 -8.538 -5.162 1.00 74.69 89 LYS A O 1
ATOM 736 N N . GLY A 1 90 ? -17.326 -6.423 -5.859 1.00 55.25 90 GLY A N 1
ATOM 737 C CA . GLY A 1 90 ? -18.708 -6.178 -5.416 1.00 55.25 90 GLY A CA 1
ATOM 738 C C . GLY A 1 90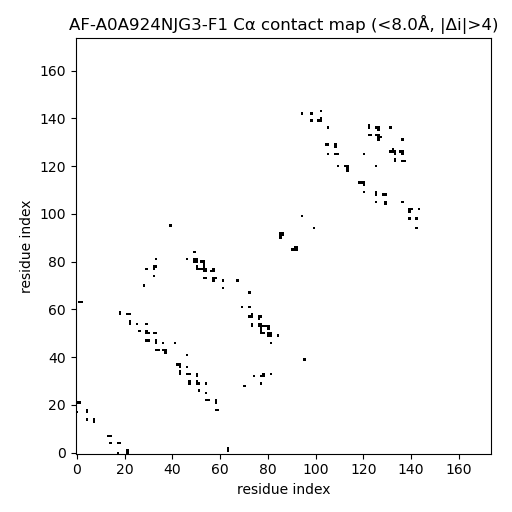 ? -18.890 -6.000 -3.904 1.00 55.25 90 GLY A C 1
ATOM 739 O O . GLY A 1 90 ? -20.003 -5.750 -3.444 1.00 55.25 90 GLY A O 1
ATOM 740 N N . TRP A 1 91 ? -17.812 -6.026 -3.120 1.00 50.41 91 TRP A N 1
ATOM 741 C CA . TRP A 1 91 ? -17.801 -5.469 -1.771 1.00 50.41 91 TRP A CA 1
ATOM 742 C C . TRP A 1 91 ? -17.409 -3.998 -1.850 1.00 50.41 91 TRP A C 1
ATOM 744 O O . TRP A 1 91 ? -16.285 -3.616 -1.524 1.00 50.41 91 TRP A O 1
ATOM 754 N N . ALA A 1 92 ? -18.35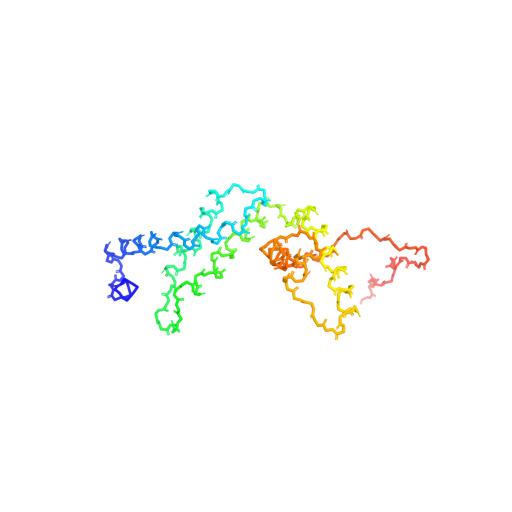4 -3.144 -2.250 1.00 47.91 92 ALA A N 1
ATOM 755 C CA . ALA A 1 92 ? -18.287 -1.736 -1.874 1.00 47.91 92 ALA A CA 1
ATOM 756 C C . ALA A 1 92 ? -18.032 -1.706 -0.365 1.00 47.91 92 ALA A C 1
ATOM 758 O O . ALA A 1 92 ? -18.888 -2.166 0.382 1.00 47.91 92 ALA A O 1
ATOM 759 N N . ILE A 1 93 ? -16.812 -1.319 0.025 1.00 52.84 93 ILE A N 1
ATOM 760 C CA . ILE A 1 93 ? -16.186 -1.479 1.344 1.00 52.84 93 ILE A CA 1
ATOM 761 C C . ILE A 1 93 ? -17.247 -1.469 2.448 1.00 52.84 93 ILE A C 1
ATOM 763 O O . ILE A 1 93 ? -17.577 -0.420 3.002 1.00 52.84 93 ILE A O 1
ATOM 767 N N . ARG A 1 94 ? -17.805 -2.638 2.787 1.00 54.72 94 ARG A N 1
ATOM 768 C CA . ARG A 1 94 ? -18.650 -2.746 3.968 1.00 54.72 94 ARG A CA 1
ATOM 769 C C . ARG A 1 94 ? -17.651 -2.774 5.095 1.00 54.72 94 ARG A C 1
ATOM 771 O O . ARG A 1 94 ? -17.167 -3.843 5.455 1.00 54.72 94 ARG A O 1
ATOM 778 N N . VAL A 1 95 ? -17.268 -1.579 5.553 1.00 57.88 95 VAL A N 1
ATOM 779 C CA . VAL A 1 95 ? -16.362 -1.388 6.685 1.00 57.88 95 VAL A CA 1
ATOM 780 C C . VAL A 1 95 ? -16.796 -2.407 7.737 1.00 57.88 95 VAL A C 1
ATOM 782 O O . VAL A 1 95 ? -17.968 -2.366 8.124 1.00 57.88 95 VAL A O 1
ATOM 785 N N . PRO A 1 96 ? -15.942 -3.375 8.118 1.00 59.59 96 PRO A N 1
ATOM 786 C CA . PRO A 1 96 ? -16.312 -4.400 9.079 1.00 59.59 96 PRO A CA 1
ATOM 787 C C . PRO A 1 96 ? -17.001 -3.766 10.287 1.00 59.59 96 PRO A C 1
ATOM 789 O O . PRO A 1 96 ? -16.560 -2.719 10.760 1.00 59.59 96 PRO A O 1
ATOM 792 N N . ARG A 1 97 ? -18.084 -4.369 10.790 1.00 61.81 97 ARG A N 1
ATOM 793 C CA . ARG A 1 97 ? -18.901 -3.777 11.865 1.00 61.81 97 ARG A CA 1
ATOM 794 C C . ARG A 1 97 ? -18.060 -3.356 13.079 1.00 61.81 97 ARG A C 1
ATOM 796 O O . ARG A 1 97 ? -18.253 -2.261 13.590 1.00 61.81 97 ARG A O 1
ATOM 803 N N . ARG A 1 98 ? -17.043 -4.154 13.431 1.00 67.94 98 ARG A N 1
ATOM 804 C CA . ARG A 1 98 ? -16.039 -3.821 14.457 1.00 67.94 98 ARG A CA 1
ATOM 805 C C . ARG A 1 98 ? -15.333 -2.484 14.194 1.00 67.94 98 ARG A C 1
ATOM 807 O O . ARG A 1 98 ? -15.166 -1.705 15.120 1.00 67.94 98 ARG A O 1
ATOM 814 N N . LEU A 1 99 ? -14.930 -2.203 12.953 1.00 67.94 99 LEU A N 1
ATOM 815 C CA . LEU A 1 99 ? -14.277 -0.942 12.583 1.00 67.94 99 LEU A CA 1
ATOM 816 C C . LEU A 1 99 ? -15.263 0.237 12.572 1.00 67.94 99 LEU A C 1
ATOM 818 O O . LEU A 1 99 ? -14.883 1.345 12.939 1.00 67.94 99 LEU A O 1
ATOM 822 N N . GLN A 1 100 ? -16.535 0.013 12.226 1.00 67.00 100 GLN A N 1
ATOM 823 C CA . GLN A 1 100 ? -17.579 1.042 12.355 1.00 67.00 100 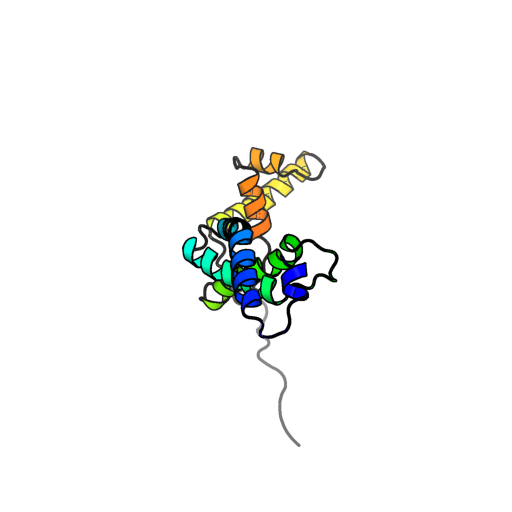GLN A CA 1
ATOM 824 C C . GLN A 1 100 ? -17.835 1.404 13.827 1.00 67.00 100 GLN A C 1
ATOM 826 O O . GLN A 1 100 ? -17.876 2.582 14.185 1.00 67.00 100 GLN A O 1
ATOM 831 N N . GLU A 1 101 ? -17.958 0.392 14.688 1.00 76.56 101 GLU A N 1
ATOM 832 C CA . GLU A 1 101 ? -18.126 0.547 16.137 1.00 76.56 101 GLU A CA 1
ATOM 833 C C . GLU A 1 101 ? -16.898 1.218 16.767 1.00 76.56 101 GLU A C 1
ATOM 835 O O . GLU A 1 101 ? -17.032 2.119 17.602 1.00 76.56 101 GLU A O 1
ATOM 840 N N . LEU A 1 102 ? -15.699 0.857 16.305 1.00 78.31 102 L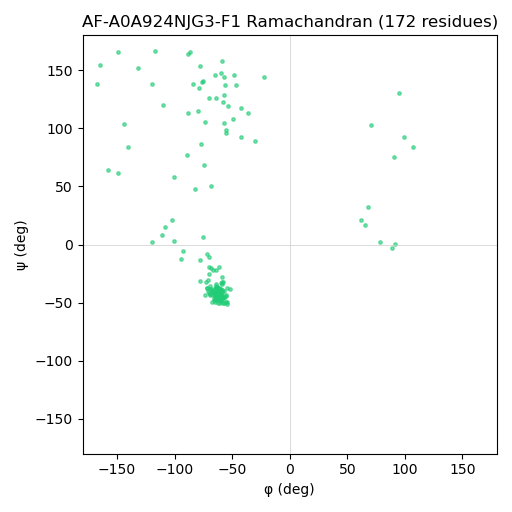EU A N 1
ATOM 841 C CA . LEU A 1 102 ? -14.450 1.476 16.732 1.00 78.31 102 LEU A CA 1
ATOM 842 C C . LEU A 1 102 ? -14.348 2.940 16.285 1.00 78.31 102 LEU A C 1
ATOM 844 O O . LEU A 1 102 ? -13.979 3.791 17.086 1.00 78.31 102 LEU A O 1
ATOM 848 N N . LYS A 1 103 ? -14.759 3.279 15.058 1.00 76.88 103 LYS A N 1
ATOM 849 C CA . LYS A 1 103 ? -14.822 4.670 14.575 1.00 76.88 103 LYS A CA 1
ATOM 850 C C . LYS A 1 103 ? -15.763 5.529 15.421 1.00 76.88 103 LYS A C 1
ATOM 852 O O . LYS A 1 103 ? -15.428 6.662 15.780 1.00 76.88 103 LYS A O 1
ATOM 857 N N . LEU A 1 104 ? -16.941 4.997 15.745 1.00 80.56 104 LEU A N 1
ATOM 858 C CA . LEU A 1 104 ? -17.899 5.686 16.607 1.00 80.56 104 LEU A CA 1
ATOM 859 C C . LEU A 1 104 ? -17.307 5.905 18.007 1.00 80.56 104 LEU A C 1
ATOM 861 O O . LEU A 1 104 ? -17.446 6.987 18.577 1.00 80.56 104 LEU A O 1
ATOM 865 N N . SER A 1 105 ? -16.612 4.896 18.531 1.00 84.94 105 SER A N 1
ATOM 866 C CA . SER A 1 105 ? -15.932 4.957 19.828 1.00 84.94 105 SER A CA 1
ATOM 867 C C . SER A 1 105 ? -14.782 5.966 19.828 1.00 84.94 105 SER A C 1
ATOM 869 O O . SER A 1 105 ? -14.673 6.749 20.766 1.00 84.94 105 SER A O 1
ATOM 871 N N . LEU A 1 106 ? -13.996 6.031 18.750 1.00 86.75 106 LEU A N 1
ATOM 872 C CA . LEU A 1 106 ? -12.937 7.023 18.555 1.00 86.75 106 LEU A CA 1
ATOM 873 C C . LEU A 1 106 ? -13.485 8.442 18.549 1.00 86.75 106 LEU A C 1
ATOM 875 O O . LEU A 1 106 ? -12.984 9.284 19.281 1.00 86.75 106 LEU A O 1
ATOM 879 N N . THR A 1 107 ? -14.552 8.698 17.791 1.00 84.81 107 THR A N 1
ATOM 880 C CA . THR A 1 107 ? -15.155 10.039 17.715 1.00 84.81 107 THR A CA 1
ATOM 881 C C . THR A 1 107 ? -15.639 10.492 19.095 1.00 84.81 107 THR A C 1
ATOM 883 O O . THR A 1 107 ? -15.339 11.604 19.527 1.00 84.81 107 THR A O 1
ATOM 886 N N . LYS A 1 108 ? -16.315 9.601 19.835 1.00 87.25 108 LYS A N 1
ATOM 887 C CA . LYS A 1 108 ? -16.760 9.864 21.213 1.00 87.25 108 LYS A CA 1
ATOM 888 C C . LYS A 1 108 ? -15.582 10.109 22.161 1.00 87.25 108 LYS A C 1
ATOM 890 O O . LYS A 1 108 ? -15.616 11.072 22.925 1.00 87.25 108 LYS A O 1
ATOM 895 N N . ALA A 1 109 ? -14.543 9.277 22.095 1.00 88.62 109 ALA A N 1
ATOM 896 C CA . ALA A 1 109 ? -13.354 9.391 22.935 1.00 88.62 109 ALA A CA 1
ATOM 897 C C . ALA A 1 109 ? -12.574 10.682 22.658 1.00 88.62 109 ALA A C 1
ATOM 899 O O . ALA A 1 109 ? -12.207 11.385 23.597 1.00 88.62 109 ALA A O 1
ATOM 900 N N . THR A 1 110 ? -12.376 11.045 21.387 1.00 87.94 110 THR A N 1
ATOM 901 C CA . THR A 1 110 ? -11.716 12.294 20.994 1.00 87.94 110 THR A CA 1
ATOM 902 C C . THR A 1 110 ? -12.486 13.506 21.507 1.00 87.94 110 THR A C 1
ATOM 904 O O . THR A 1 110 ? -11.872 14.399 22.090 1.00 87.94 110 THR A O 1
ATOM 907 N N . SER A 1 111 ? -13.815 13.545 21.356 1.00 86.88 111 SER A N 1
ATOM 908 C CA . SER A 1 111 ? -14.631 14.645 21.885 1.00 86.88 111 SER A CA 1
ATOM 909 C C . SER A 1 111 ? -14.557 14.736 23.412 1.00 86.88 111 SER A C 1
ATOM 911 O O . SER A 1 111 ? -14.330 15.823 23.943 1.00 86.88 111 SER A O 1
ATOM 913 N N . ALA A 1 112 ? -14.680 13.608 24.119 1.00 88.44 112 ALA A N 1
ATOM 914 C CA . ALA A 1 112 ? -14.631 13.569 25.580 1.00 88.44 112 ALA A CA 1
ATOM 915 C C . ALA A 1 112 ? -13.262 14.001 26.136 1.00 88.44 112 ALA A C 1
ATOM 917 O O . ALA A 1 112 ? -13.191 14.807 27.064 1.00 88.44 112 ALA A O 1
ATOM 918 N N . LEU A 1 113 ? -12.168 13.502 25.556 1.00 88.75 113 LEU A N 1
ATOM 919 C CA . LEU A 1 113 ? -10.809 13.830 25.992 1.00 88.75 113 LEU A CA 1
ATOM 920 C C . LEU A 1 113 ? -10.417 15.260 25.626 1.00 88.75 113 LEU A C 1
ATOM 922 O O . LEU A 1 113 ? -9.800 15.940 26.442 1.00 88.75 113 LEU A O 1
ATOM 926 N N . THR A 1 114 ? -10.842 15.757 24.463 1.00 87.25 114 THR A N 1
ATOM 927 C CA . THR A 1 114 ? -10.608 17.156 24.077 1.00 87.25 114 THR A CA 1
ATOM 928 C C . THR A 1 114 ? -11.339 18.111 25.019 1.00 87.25 114 THR A C 1
ATOM 930 O O . THR A 1 114 ? -10.745 19.083 25.484 1.00 87.25 114 THR A O 1
ATOM 933 N N . GLN A 1 115 ? -12.594 17.809 25.375 1.00 89.25 115 GLN A N 1
ATOM 934 C CA . GLN A 1 115 ? -13.356 18.602 26.342 1.00 89.25 115 GLN A CA 1
ATOM 935 C C . GLN A 1 115 ? -12.727 18.563 27.742 1.00 89.25 115 GLN A C 1
ATOM 937 O O . GLN A 1 115 ? -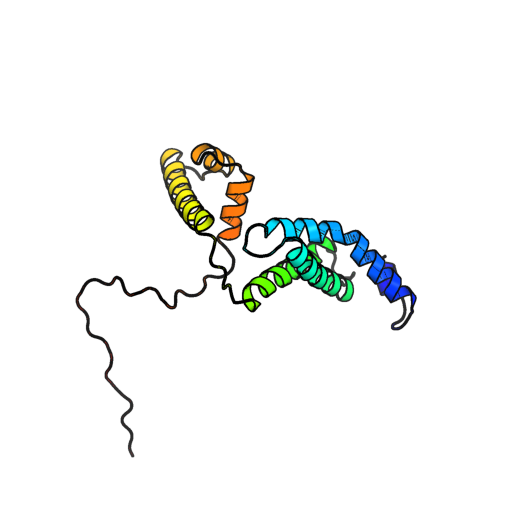12.645 19.594 28.404 1.00 89.25 115 GLN A O 1
ATOM 942 N N . LYS A 1 116 ? -12.254 17.393 28.186 1.00 88.75 116 LYS A N 1
ATOM 943 C CA . LYS A 1 116 ? -11.636 17.220 29.507 1.00 88.75 116 LYS A CA 1
ATOM 944 C C . LYS A 1 116 ? -10.271 17.901 29.623 1.00 88.75 116 LYS A C 1
ATOM 946 O O . LYS A 1 116 ? -9.972 18.491 30.656 1.00 88.75 116 LYS A O 1
ATOM 951 N N . ASN A 1 117 ? -9.441 17.795 28.588 1.00 87.19 117 ASN A N 1
ATOM 952 C CA . ASN A 1 117 ? -8.044 18.229 28.635 1.00 87.19 117 ASN A CA 1
ATOM 953 C C . ASN A 1 117 ? -7.843 19.655 28.100 1.00 87.19 117 ASN A C 1
ATOM 955 O O . ASN A 1 117 ? -6.755 20.205 28.256 1.00 87.19 117 ASN A O 1
ATOM 959 N N . GLY A 1 118 ? -8.849 20.243 27.441 1.00 87.25 118 GLY A N 1
ATOM 960 C CA . GLY A 1 118 ? -8.761 21.577 26.839 1.00 87.25 118 GLY A CA 1
ATOM 961 C C . GLY A 1 118 ? -7.756 21.674 25.684 1.00 87.25 118 GLY A C 1
ATOM 962 O O . GLY A 1 118 ? -7.335 22.770 25.325 1.00 87.25 118 GLY A O 1
ATOM 963 N N . ARG A 1 119 ? -7.339 20.534 25.119 1.00 84.25 119 ARG A N 1
ATOM 964 C CA . ARG A 1 119 ? -6.368 20.430 24.022 1.00 84.25 119 ARG A CA 1
ATOM 965 C C . ARG A 1 119 ? -6.655 19.216 23.148 1.00 84.25 119 ARG A C 1
ATOM 967 O O . ARG A 1 119 ? -7.370 18.306 23.561 1.00 84.25 119 ARG A O 1
ATOM 974 N N . THR A 1 120 ? -6.043 19.182 21.968 1.00 79.69 120 THR A N 1
ATOM 975 C CA . THR A 1 120 ? -6.110 18.032 21.061 1.00 79.69 120 THR A CA 1
ATOM 976 C C . THR A 1 120 ? -5.638 16.754 21.758 1.00 79.69 120 THR A C 1
ATOM 978 O O . THR A 1 120 ? -4.646 16.756 22.496 1.00 79.69 120 THR A O 1
ATOM 981 N N . THR A 1 121 ? -6.374 15.670 21.517 1.00 85.38 121 THR A N 1
ATOM 982 C CA . THR A 1 121 ? -6.090 14.338 22.064 1.00 85.38 121 THR A CA 1
ATOM 983 C C . THR A 1 121 ? -5.064 13.614 21.191 1.00 85.38 121 THR A C 1
ATOM 985 O O . THR A 1 121 ? -5.155 13.677 19.964 1.00 85.38 121 THR A O 1
ATOM 988 N N . THR A 1 122 ? -4.098 12.923 21.797 1.00 89.94 122 THR A N 1
ATOM 989 C CA . THR A 1 122 ? -3.083 12.140 21.070 1.00 89.94 122 THR A CA 1
ATOM 990 C C . THR A 1 122 ? -3.534 10.699 20.801 1.00 89.94 122 THR A C 1
ATOM 992 O O . THR A 1 122 ? -4.463 10.188 21.426 1.00 89.94 122 THR A O 1
ATOM 995 N N . VAL A 1 123 ? -2.851 10.014 19.878 1.00 85.88 123 VAL A N 1
ATOM 996 C CA . VAL A 1 123 ? -3.096 8.591 19.572 1.00 85.88 123 VAL A CA 1
ATOM 997 C C . VAL A 1 123 ? -2.880 7.711 20.807 1.00 85.88 123 VAL A C 1
ATOM 999 O O . VAL A 1 123 ? -3.736 6.887 21.115 1.00 85.88 123 VAL A O 1
ATOM 1002 N N . ALA A 1 124 ? -1.801 7.942 21.560 1.00 85.38 124 ALA A N 1
ATOM 1003 C CA . ALA A 1 124 ? -1.511 7.218 22.798 1.00 85.38 124 ALA A CA 1
ATOM 1004 C C . ALA A 1 124 ? -2.603 7.413 23.869 1.00 85.38 124 ALA A C 1
ATOM 1006 O O . ALA A 1 124 ? -2.978 6.469 24.563 1.00 85.38 124 ALA A O 1
ATOM 1007 N N . GLU A 1 125 ? -3.167 8.621 23.978 1.00 85.19 125 GLU A N 1
ATOM 1008 C CA . GLU A 1 125 ? -4.274 8.905 24.902 1.00 85.19 125 GLU A CA 1
ATOM 1009 C C . GLU A 1 125 ? -5.563 8.180 24.492 1.00 85.19 125 GLU A C 1
ATOM 1011 O O . GLU A 1 125 ? -6.268 7.645 25.348 1.00 85.19 125 GLU A O 1
ATOM 1016 N N . LEU A 1 126 ? -5.862 8.115 23.191 1.00 88.69 126 LEU A N 1
ATOM 1017 C CA . LEU A 1 126 ? -7.006 7.362 22.666 1.00 88.69 126 LEU A CA 1
ATOM 1018 C C . LEU A 1 126 ? -6.831 5.854 22.862 1.00 88.69 126 LEU A C 1
ATOM 1020 O O . LEU A 1 126 ? -7.773 5.189 23.289 1.00 88.69 126 LEU A O 1
ATOM 1024 N N . ALA A 1 127 ? -5.631 5.336 22.597 1.00 87.44 127 ALA A N 1
ATOM 1025 C CA . ALA A 1 127 ? -5.264 3.940 22.811 1.00 87.44 127 ALA A CA 1
ATOM 1026 C C . ALA A 1 127 ? -5.482 3.541 24.276 1.00 87.44 127 ALA A C 1
ATOM 1028 O O . ALA A 1 127 ? -6.211 2.593 24.569 1.00 87.44 127 ALA A O 1
ATOM 1029 N N . GLN A 1 128 ? -4.950 4.339 25.207 1.00 89.38 128 GLN A N 1
ATOM 1030 C CA . GLN A 1 128 ? -5.119 4.108 26.638 1.00 89.38 128 GLN A CA 1
ATOM 1031 C C . GLN A 1 128 ? -6.586 4.205 27.077 1.00 89.38 128 GLN A C 1
ATOM 1033 O O . GLN A 1 128 ? -7.042 3.387 27.873 1.00 89.38 128 GLN A O 1
ATOM 1038 N N . HIS A 1 129 ? -7.337 5.184 26.567 1.00 88.00 129 HIS A N 1
ATOM 1039 C CA . HIS A 1 129 ? -8.738 5.386 26.940 1.00 88.00 129 HIS A CA 1
ATOM 1040 C C . HIS A 1 129 ? -9.663 4.274 26.431 1.00 88.00 129 HIS A C 1
ATOM 1042 O O . HIS A 1 129 ? -10.616 3.910 27.116 1.00 88.00 129 HIS A O 1
ATOM 1048 N N . LEU A 1 130 ? -9.386 3.738 25.241 1.00 87.25 130 LEU A N 1
ATOM 1049 C CA . LEU A 1 130 ? -10.185 2.689 24.604 1.00 87.25 130 LEU A CA 1
ATOM 1050 C C . LEU A 1 130 ? -9.681 1.269 24.909 1.00 87.25 130 LEU A C 1
ATOM 1052 O O . LEU A 1 130 ? -10.342 0.308 24.524 1.00 87.25 130 LEU A O 1
ATOM 1056 N N . GLY A 1 131 ? -8.546 1.125 25.602 1.00 87.12 131 GLY A N 1
ATOM 1057 C CA . GLY A 1 131 ? -7.939 -0.175 25.903 1.00 87.12 131 GLY A CA 1
ATOM 1058 C C . GLY A 1 131 ? -7.401 -0.894 24.663 1.00 87.12 131 GLY A C 1
ATOM 1059 O O . GLY A 1 131 ? -7.458 -2.119 24.594 1.00 87.12 131 GLY A O 1
ATOM 1060 N N . LEU A 1 132 ? -6.925 -0.133 23.676 1.00 87.88 132 LEU A N 1
ATOM 1061 C CA . LEU A 1 132 ? 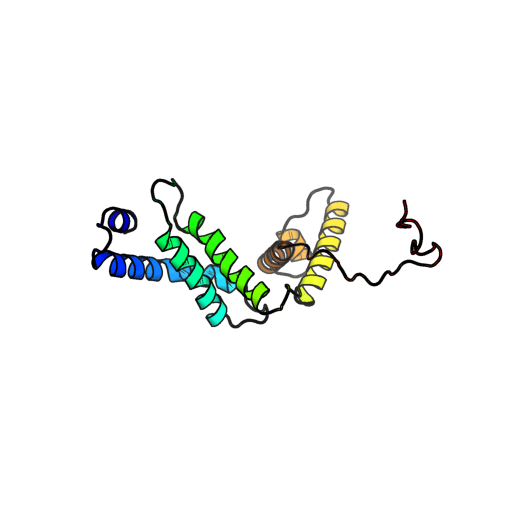-6.439 -0.625 22.387 1.00 87.88 132 LEU A CA 1
ATOM 1062 C C . LEU A 1 132 ? -4.960 -0.305 22.206 1.00 87.88 132 LEU A C 1
ATOM 1064 O O . LEU A 1 132 ? -4.390 0.515 22.926 1.00 87.88 132 LEU A O 1
ATOM 1068 N N . THR A 1 133 ? -4.341 -0.934 21.217 1.00 83.50 133 THR A N 1
ATOM 1069 C CA . THR A 1 133 ? -2.989 -0.566 20.787 1.00 83.50 133 THR A CA 1
ATOM 1070 C C . THR A 1 133 ? -3.012 0.695 19.922 1.00 83.50 133 THR A C 1
ATOM 1072 O O . THR A 1 133 ? -3.994 0.983 19.239 1.00 83.50 133 THR A O 1
ATOM 1075 N N . GLU A 1 134 ? -1.914 1.451 19.907 1.00 82.06 134 GLU A N 1
ATOM 1076 C CA . GLU A 1 134 ? -1.781 2.610 19.012 1.00 82.06 134 GLU A CA 1
ATOM 1077 C C . GLU A 1 134 ? -1.912 2.213 17.533 1.00 82.06 134 GLU A C 1
ATOM 1079 O O . GLU A 1 134 ? -2.476 2.966 16.743 1.00 82.06 134 GLU A O 1
ATOM 1084 N N . GLU A 1 135 ? -1.468 1.006 17.170 1.00 75.94 135 GLU A N 1
ATOM 1085 C CA . GLU A 1 135 ? -1.615 0.455 15.820 1.00 75.94 135 GLU A CA 1
ATOM 1086 C C . GLU A 1 135 ? -3.091 0.256 15.440 1.00 75.94 135 GLU A C 1
ATOM 1088 O O . GLU A 1 135 ? -3.501 0.677 14.361 1.00 75.94 135 GLU A O 1
ATOM 1093 N N . GLU A 1 136 ? -3.922 -0.278 16.342 1.00 75.12 136 GLU A N 1
ATOM 1094 C CA . GLU A 1 136 ? -5.372 -0.406 16.123 1.00 75.12 136 GLU A CA 1
ATOM 1095 C C . GLU A 1 136 ? -6.073 0.957 16.001 1.00 75.12 136 GLU A C 1
ATOM 1097 O O . GLU A 1 136 ? -7.011 1.106 15.213 1.00 75.12 136 GLU A O 1
ATOM 1102 N N . ILE A 1 137 ? -5.624 1.965 16.758 1.00 83.44 137 ILE A N 1
ATOM 1103 C CA . ILE A 1 137 ? -6.144 3.338 16.656 1.00 83.44 137 ILE A CA 1
ATOM 1104 C C . ILE A 1 137 ? -5.801 3.933 15.288 1.00 83.44 137 ILE A C 1
ATOM 1106 O O . ILE A 1 137 ? -6.680 4.478 14.618 1.00 83.44 137 ILE A O 1
ATOM 1110 N N . LEU A 1 138 ? -4.547 3.802 14.852 1.00 79.31 138 LEU A N 1
ATOM 1111 C CA . LEU A 1 138 ? -4.087 4.283 13.549 1.00 79.31 138 LEU A CA 1
ATOM 1112 C C . LEU A 1 138 ? -4.802 3.565 12.401 1.00 79.31 138 LEU A C 1
ATOM 1114 O O . LEU A 1 138 ? -5.282 4.223 11.480 1.00 79.31 138 LEU A O 1
ATOM 1118 N N . GLU A 1 139 ? -4.965 2.243 12.482 1.00 71.81 139 GLU A N 1
ATOM 1119 C CA . GLU A 1 139 ? -5.703 1.467 11.483 1.00 71.81 139 GLU A CA 1
ATOM 1120 C C . GLU A 1 139 ? -7.163 1.930 11.382 1.00 71.81 139 GLU A C 1
ATOM 1122 O O . GLU A 1 139 ? -7.694 2.118 10.283 1.00 71.81 139 GLU A O 1
ATOM 1127 N N . ALA A 1 140 ? -7.820 2.169 12.517 1.00 74.50 140 ALA A N 1
ATOM 1128 C CA . ALA A 1 140 ? -9.189 2.664 12.541 1.00 74.50 140 ALA A CA 1
ATOM 1129 C C . ALA A 1 140 ? -9.305 4.081 11.954 1.00 74.50 140 ALA A C 1
ATOM 1131 O O . ALA A 1 140 ? -10.240 4.350 11.193 1.00 74.50 140 ALA A O 1
ATOM 1132 N N . MET A 1 141 ? -8.341 4.963 12.234 1.00 75.31 141 MET A N 1
ATOM 1133 C CA . MET A 1 141 ? -8.262 6.302 11.642 1.00 75.31 141 MET A CA 1
ATOM 1134 C C . MET A 1 141 ? -8.008 6.258 10.125 1.00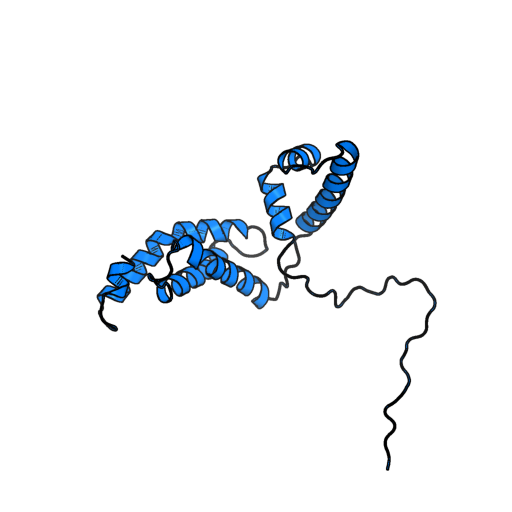 75.31 141 MET A C 1
ATOM 1136 O O . MET A 1 141 ? -8.624 7.026 9.388 1.00 75.31 141 MET A O 1
ATOM 1140 N N . GLU A 1 142 ? -7.178 5.336 9.630 1.00 67.44 142 GLU A N 1
ATOM 1141 C CA . GLU A 1 142 ? -6.926 5.137 8.193 1.00 67.44 142 GLU A CA 1
ATOM 1142 C C . GLU A 1 142 ? -8.123 4.499 7.469 1.00 67.44 142 GLU A C 1
ATOM 1144 O O . GLU A 1 142 ? -8.462 4.878 6.345 1.00 67.44 142 GLU A O 1
ATOM 1149 N N . SER A 1 143 ? -8.820 3.565 8.125 1.00 59.88 143 SER A N 1
ATOM 1150 C CA . SER A 1 143 ? -10.042 2.938 7.601 1.00 59.88 143 SER A CA 1
ATOM 1151 C C . SER A 1 143 ? -11.193 3.932 7.432 1.00 59.88 143 SER A C 1
ATOM 1153 O O . SER A 1 143 ? -12.101 3.705 6.631 1.00 59.88 143 SER A O 1
ATOM 1155 N N . ALA A 1 144 ? -11.140 5.059 8.151 1.00 51.94 144 ALA A N 1
ATOM 1156 C CA . ALA A 1 144 ? -12.139 6.113 8.092 1.00 51.94 144 ALA A CA 1
ATOM 1157 C C . ALA A 1 144 ? -12.101 6.919 6.784 1.00 51.94 144 ALA A C 1
ATOM 1159 O O . ALA A 1 144 ? -13.013 7.723 6.572 1.00 51.94 144 ALA A O 1
ATOM 1160 N N . ASN A 1 145 ? -11.102 6.714 5.912 1.00 49.75 145 ASN A N 1
ATOM 1161 C CA . ASN A 1 145 ? -10.996 7.456 4.661 1.00 49.75 145 ASN A CA 1
ATOM 1162 C C . ASN A 1 145 ? -10.537 6.591 3.470 1.00 49.75 145 ASN A C 1
ATOM 1164 O O . ASN A 1 145 ? -9.360 6.551 3.099 1.00 49.75 145 ASN A O 1
ATOM 1168 N N . PRO A 1 146 ? -11.484 5.892 2.824 1.00 44.31 146 PRO A N 1
ATOM 1169 C CA . PRO A 1 146 ? -11.492 5.929 1.366 1.00 44.31 146 PRO A CA 1
ATOM 1170 C C . PRO A 1 146 ? -12.925 5.912 0.819 1.00 44.31 146 PRO A C 1
ATOM 1172 O O . PRO A 1 146 ? -13.541 4.857 0.713 1.00 44.31 146 PRO A O 1
ATOM 1175 N N . TYR A 1 147 ? -13.384 7.086 0.385 1.00 39.75 147 TYR A N 1
ATOM 1176 C CA . TYR A 1 147 ? -14.645 7.322 -0.319 1.00 39.75 147 TYR A CA 1
ATOM 1177 C C . TYR A 1 147 ? -15.875 7.159 0.573 1.00 39.75 147 TYR A C 1
ATOM 1179 O O . TYR A 1 147 ? -16.350 6.061 0.841 1.00 39.75 147 TYR A O 1
ATOM 1187 N N . SER A 1 148 ? -16.421 8.308 0.976 1.00 35.84 148 SER A N 1
ATOM 1188 C CA . SER A 1 148 ? -17.865 8.490 1.082 1.00 35.84 148 SER A CA 1
ATOM 1189 C C . SER A 1 148 ? -18.502 7.840 -0.149 1.00 35.84 148 SER A C 1
ATOM 1191 O O . SER A 1 148 ? -18.558 8.434 -1.226 1.00 35.84 148 SER A O 1
ATOM 1193 N N . ALA A 1 149 ? -18.892 6.572 -0.025 1.00 35.84 149 ALA A N 1
ATOM 1194 C CA . ALA A 1 149 ? -20.009 6.073 -0.784 1.00 35.84 149 ALA A CA 1
ATOM 1195 C C . ALA A 1 149 ? -21.134 7.006 -0.365 1.00 35.84 149 ALA A C 1
ATOM 1197 O O . ALA A 1 149 ? -21.569 6.976 0.785 1.00 35.84 149 ALA A O 1
ATOM 1198 N N . VAL A 1 150 ? -21.459 7.926 -1.269 1.00 35.91 150 VAL A N 1
ATOM 1199 C CA . VAL A 1 150 ? -22.666 8.733 -1.228 1.00 35.91 150 VAL A CA 1
ATOM 1200 C C . VAL A 1 150 ? -23.757 7.828 -0.682 1.00 35.91 150 VAL A C 1
ATOM 1202 O O . VAL A 1 150 ? -24.066 6.799 -1.284 1.00 35.91 150 VAL A O 1
ATOM 1205 N N . THR A 1 151 ? -24.239 8.158 0.512 1.00 32.75 151 THR A N 1
ATOM 1206 C CA . THR A 1 151 ? -25.415 7.542 1.102 1.00 32.75 151 THR A CA 1
ATOM 1207 C C . THR A 1 151 ? -26.541 7.723 0.092 1.00 32.75 151 THR A C 1
ATOM 1209 O O . THR A 1 151 ? -27.101 8.805 -0.025 1.00 32.75 151 THR A O 1
ATOM 1212 N N . LEU A 1 152 ? -26.798 6.686 -0.697 1.00 40.84 152 LEU A N 1
ATOM 1213 C CA . LEU A 1 152 ? -27.898 6.610 -1.656 1.00 40.84 152 LEU A CA 1
ATOM 1214 C C . LEU A 1 152 ? -28.984 5.643 -1.172 1.00 40.84 152 LEU A C 1
ATOM 1216 O O . LEU A 1 152 ? -29.840 5.260 -1.947 1.00 40.84 152 LEU A O 1
ATOM 1220 N N . ASP A 1 153 ? -28.941 5.282 0.113 1.00 38.69 153 ASP A N 1
ATOM 1221 C CA . ASP A 1 153 ? -30.006 4.566 0.819 1.00 38.69 153 ASP A CA 1
ATOM 1222 C C . ASP A 1 153 ? -29.867 4.808 2.331 1.00 38.69 153 ASP A C 1
ATOM 1224 O O . ASP A 1 153 ? -29.579 3.913 3.128 1.00 38.69 153 ASP A O 1
ATOM 1228 N N . ALA A 1 154 ? -30.029 6.065 2.749 1.00 32.72 154 ALA A N 1
ATOM 1229 C CA . ALA A 1 154 ? -30.588 6.283 4.076 1.00 32.72 154 ALA A CA 1
ATOM 1230 C C . ALA A 1 154 ? -32.101 6.090 3.915 1.00 32.72 154 ALA A C 1
ATOM 1232 O O . ALA A 1 154 ? -32.703 6.879 3.186 1.00 32.72 154 ALA A O 1
ATOM 1233 N N . PRO A 1 155 ? -32.732 5.074 4.536 1.00 36.97 155 PRO A N 1
ATOM 1234 C CA . PRO A 1 155 ? -34.166 5.141 4.731 1.00 36.97 155 PRO A CA 1
ATOM 1235 C C . PRO A 1 155 ? -34.418 6.408 5.539 1.00 36.97 155 PRO A C 1
ATOM 1237 O O . PRO A 1 155 ? -33.803 6.615 6.589 1.00 36.97 155 PRO A O 1
ATOM 1240 N N . ASP A 1 156 ? -35.245 7.270 4.966 1.00 36.81 156 ASP A N 1
ATOM 1241 C CA . ASP A 1 156 ? -35.670 8.534 5.530 1.00 36.81 156 ASP A CA 1
ATOM 1242 C C . ASP A 1 156 ? -36.286 8.253 6.905 1.00 36.81 156 ASP A C 1
ATOM 1244 O O . ASP A 1 156 ? -37.429 7.826 7.038 1.00 36.81 156 ASP A O 1
ATOM 1248 N N . GLY A 1 157 ? -35.475 8.398 7.950 1.00 39.25 157 GLY A N 1
ATOM 1249 C CA . GLY A 1 157 ? -35.937 8.503 9.326 1.00 39.25 157 GLY A CA 1
ATOM 1250 C C . GLY A 1 157 ? -36.345 9.945 9.590 1.00 39.25 157 GLY A C 1
ATOM 1251 O O . GLY A 1 157 ? -35.856 10.547 10.543 1.00 39.25 157 GLY A O 1
ATOM 1252 N N . GLY A 1 158 ? -37.135 10.510 8.679 1.00 31.94 158 GLY A N 1
ATOM 1253 C CA . GLY A 1 158 ? -37.822 11.773 8.839 1.00 31.94 158 GLY A CA 1
ATOM 1254 C C . GLY A 1 158 ? -39.160 11.485 9.493 1.00 31.94 158 GLY A C 1
ATOM 1255 O O . GLY A 1 158 ? -40.012 10.815 8.909 1.00 31.94 158 GLY A O 1
ATOM 1256 N N . ASP A 1 159 ? -39.302 11.960 10.726 1.00 37.47 159 ASP A N 1
ATOM 1257 C CA . ASP A 1 159 ? -40.608 12.216 11.309 1.00 37.47 159 ASP A CA 1
ATOM 1258 C C . ASP A 1 159 ? -41.472 13.018 10.325 1.00 37.47 159 ASP A C 1
ATOM 1260 O O . ASP A 1 159 ? -40.987 13.853 9.560 1.00 37.47 159 ASP A O 1
ATOM 1264 N N . ASP A 1 160 ? -42.752 12.687 10.407 1.00 45.66 160 ASP A N 1
ATOM 1265 C CA . ASP A 1 160 ? -43.944 13.250 9.791 1.00 45.66 160 ASP A CA 1
ATOM 1266 C C . ASP A 1 160 ? -43.858 14.716 9.307 1.00 45.66 160 ASP A C 1
ATOM 1268 O O . ASP A 1 160 ? -43.338 15.602 9.987 1.00 45.66 160 ASP A O 1
ATOM 1272 N N . ASP A 1 161 ? -44.543 14.947 8.183 1.00 45.81 161 ASP A N 1
ATOM 1273 C CA . ASP A 1 161 ? -45.045 16.237 7.689 1.00 45.81 161 ASP A CA 1
ATOM 1274 C C . ASP A 1 161 ? -44.141 17.080 6.753 1.00 45.81 161 ASP A C 1
ATOM 1276 O O . ASP A 1 161 ? -43.617 18.135 7.114 1.00 45.81 161 ASP A O 1
ATOM 1280 N N . SER A 1 162 ? -44.031 16.667 5.478 1.00 37.59 162 SER A N 1
ATOM 1281 C CA . SER A 1 162 ? -44.029 17.579 4.307 1.00 37.59 162 SER A CA 1
ATOM 1282 C C . SER A 1 162 ? -44.195 16.815 2.979 1.00 37.59 162 SER A C 1
ATOM 1284 O O . SER A 1 162 ? -43.602 15.751 2.803 1.00 37.59 162 SER A O 1
ATOM 1286 N N . PRO A 1 163 ? -45.004 17.320 2.025 1.00 37.62 163 PRO A N 1
ATOM 1287 C CA . PRO A 1 163 ? -45.484 16.532 0.897 1.00 37.62 163 PRO A CA 1
ATOM 1288 C C . PRO A 1 163 ? -44.404 16.303 -0.163 1.00 37.62 163 PRO A C 1
ATOM 1290 O O . PRO A 1 163 ? -43.643 17.202 -0.523 1.00 37.62 163 PRO A O 1
ATOM 1293 N N . ALA A 1 164 ? -44.403 15.086 -0.708 1.00 38.47 164 ALA A N 1
ATOM 1294 C CA . ALA A 1 164 ? -43.639 14.710 -1.883 1.00 38.47 164 ALA A CA 1
ATOM 1295 C C . ALA A 1 164 ? -43.946 15.669 -3.043 1.00 38.47 164 ALA A C 1
ATOM 1297 O O . ALA A 1 164 ? -45.079 15.743 -3.519 1.00 38.47 164 ALA A O 1
ATOM 1298 N N . VAL A 1 165 ? -42.923 16.369 -3.533 1.00 41.91 165 VAL A N 1
ATOM 1299 C CA . VAL A 1 165 ? -42.974 17.096 -4.807 1.00 41.91 165 VAL A CA 1
ATOM 1300 C C . VAL A 1 165 ? -42.893 16.096 -5.961 1.00 41.91 165 VAL A C 1
ATOM 1302 O O . VAL A 1 165 ? -41.907 15.997 -6.683 1.00 41.91 165 VAL A O 1
ATOM 1305 N N . ALA A 1 166 ? -43.959 15.316 -6.101 1.00 49.28 166 ALA A N 1
ATOM 1306 C CA . ALA A 1 166 ? -44.325 14.618 -7.319 1.00 49.28 166 ALA A CA 1
ATOM 1307 C C . ALA A 1 166 ? -45.429 15.422 -8.010 1.00 49.28 166 ALA A C 1
ATOM 1309 O O . ALA A 1 166 ? -46.534 14.928 -8.189 1.00 49.28 166 ALA A O 1
ATOM 1310 N N . ASP A 1 167 ? -45.150 16.682 -8.338 1.00 46.97 167 ASP A N 1
ATOM 1311 C CA . ASP A 1 167 ? -45.930 17.404 -9.334 1.00 46.97 167 ASP A CA 1
ATOM 1312 C C . ASP A 1 167 ? -45.196 18.669 -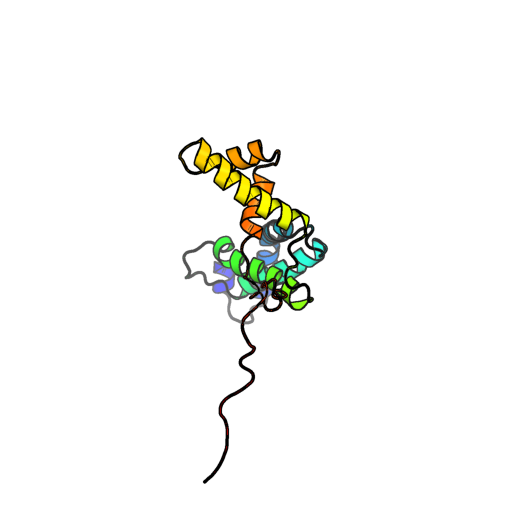9.786 1.00 46.97 167 ASP A C 1
ATOM 1314 O O . ASP A 1 167 ? -44.429 19.261 -9.026 1.00 46.97 167 ASP A O 1
ATOM 1318 N N . SER A 1 168 ? -45.512 19.111 -10.997 1.00 39.53 168 SER A N 1
ATOM 1319 C CA . SER A 1 168 ? -45.121 20.366 -11.648 1.00 39.53 168 SER A CA 1
ATOM 1320 C C . SER A 1 168 ? -43.946 20.320 -12.650 1.00 39.53 168 SER A C 1
ATOM 1322 O O . SER A 1 168 ? -42.786 20.597 -12.362 1.00 39.53 168 SER A O 1
ATOM 1324 N N . LEU A 1 169 ? -44.375 20.123 -13.905 1.00 38.41 169 LEU A N 1
ATOM 1325 C CA . LEU A 1 169 ? -44.011 20.904 -15.101 1.00 38.41 169 LEU A CA 1
ATOM 1326 C C . LEU A 1 169 ? -43.064 20.256 -16.118 1.00 38.41 169 LEU A C 1
ATOM 1328 O O . LEU A 1 169 ? -41.884 20.572 -16.232 1.00 38.41 169 LEU A O 1
ATOM 1332 N N . GLY A 1 170 ? -43.695 19.468 -16.986 1.00 38.28 170 GLY A N 1
ATOM 1333 C CA . GLY A 1 170 ? -43.309 19.293 -18.382 1.00 38.28 170 GLY A CA 1
ATOM 1334 C C . GLY A 1 170 ? -44.545 19.000 -19.233 1.00 38.28 170 GLY A C 1
ATOM 1335 O O . GLY A 1 170 ? -44.656 17.911 -19.781 1.00 38.28 170 GLY A O 1
ATOM 1336 N N . MET A 1 171 ? -45.506 19.932 -19.275 1.00 40.88 171 MET A N 1
ATOM 1337 C CA . MET A 1 171 ? -46.559 19.920 -20.299 1.00 40.88 171 MET A CA 1
ATOM 1338 C C . MET A 1 171 ? -45.982 20.490 -21.596 1.00 40.88 171 MET A C 1
ATOM 1340 O O . MET A 1 171 ? -45.265 21.490 -21.581 1.00 40.88 171 MET A O 1
ATOM 1344 N N . VAL A 1 172 ? -46.283 19.785 -22.676 1.00 42.19 172 VAL A N 1
ATOM 1345 C CA . VAL A 1 172 ? -45.915 20.037 -24.071 1.00 42.19 172 VAL A CA 1
ATOM 1346 C C . VAL A 1 172 ? -46.932 20.985 -24.734 1.00 42.19 172 VAL A C 1
ATOM 1348 O O . VAL A 1 172 ? -48.035 21.140 -24.208 1.00 42.19 172 VAL A O 1
ATOM 1351 N N . ASP A 1 173 ? -46.535 21.507 -25.903 1.00 43.34 173 ASP A N 1
ATOM 1352 C CA . ASP A 1 173 ? -47.295 22.187 -26.983 1.00 43.34 173 ASP A CA 1
ATOM 1353 C C . ASP A 1 173 ? -47.317 23.736 -26.908 1.00 43.34 173 ASP A C 1
ATOM 1355 O O . ASP A 1 173 ? -47.528 24.308 -25.841 1.00 43.34 173 ASP A O 1
ATOM 1359 N N . ASP A 1 174 ? -47.015 24.513 -27.962 1.00 37.16 174 ASP A N 1
ATOM 1360 C CA . ASP A 1 174 ? -47.111 24.319 -29.431 1.00 37.16 174 ASP A CA 1
ATOM 1361 C C . ASP A 1 174 ? -45.797 24.528 -30.226 1.00 37.16 174 ASP A C 1
ATOM 1363 O O . ASP A 1 174 ? -44.951 25.359 -29.809 1.00 37.16 174 ASP A O 1
#

Nearest PDB structures (foldseek):
  6uu7-assembly1_FFF  TM=5.426E-01  e=2.758E-07  Escherichia coli K-12
  6dcf-assembly1_F  TM=5.111E-01  e=1.004E-07  Mycolicibacterium smegmatis MC2 155
  6uu9-assembly1_FFF  TM=5.367E-01  e=2.623E-07  Escherichia coli
  6uu8-assembly1_FFF  TM=5.434E-01  e=3.928E-07  Escherichia coli
  8qti-assembly1_F  TM=4.680E-01  e=2.143E-07  Mycolicibacterium smegmatis MC2 155

Foldseek 3Di:
DLVVLVPDDPPDPVNVVVLVVQLVVCLVVLLVLLVLCPPQPDDSVVLSVQLSVLSSVLSVPPDPVPPDDSSVSSNVSSNVSSVVVCVVVPCPRPPPVVLVVVLVLLVVQQVVCCVVVVDGDDLVNSCVVVVHDSVSSVSSVVSVDDDDPPCPDDPPPDPDDDDDPPDDDDDDDD